Protein AF-A0A0C9TH89-F1 (afdb_monomer_lite)

Sequence (72 aa):
IEAQNEPISWAYVGSHSFTPSAQGTLSSSGCNPVLNLGILFPLYGEEEAKRVARSKRPPRKDALGEDRPWVR

pLDDT: mean 82.71, std 12.26, range [46.16, 95.25]

Organism: NCBI:txid664439

Secondary structure (DSSP, 8-state):
-------SEEEEEES--SSHHHH----SS--------EEEEEE-SHHHHHHH-SS-SSPPPP-TTT------

Structure (mmCIF, N/CA/C/O backbone):
data_AF-A0A0C9TH89-F1
#
_entry.id   AF-A0A0C9TH89-F1
#
loop_
_atom_site.group_PDB
_atom_site.id
_atom_site.type_symbol
_atom_site.label_atom_id
_atom_site.label_alt_id
_atom_site.label_comp_id
_atom_site.label_asym_id
_atom_site.label_entity_id
_atom_site.label_seq_id
_atom_site.pdbx_PDB_ins_code
_atom_site.Cartn_x
_atom_site.Cartn_y
_atom_site.Cartn_z
_atom_site.occupancy
_atom_site.B_iso_or_equiv
_atom_site.auth_seq_id
_atom_site.auth_comp_id
_atom_site.auth_asym_id
_atom_site.auth_atom_id
_atom_site.pdbx_PDB_model_num
ATOM 1 N N . ILE A 1 1 ? -19.845 -0.927 27.773 1.00 46.16 1 ILE A N 1
ATOM 2 C CA . ILE A 1 1 ? -18.984 -0.385 26.699 1.00 46.16 1 ILE A CA 1
ATOM 3 C C . ILE A 1 1 ? -19.097 -1.386 25.571 1.00 46.16 1 ILE A C 1
ATOM 5 O O . ILE A 1 1 ? -18.628 -2.504 25.725 1.00 46.16 1 ILE A O 1
ATOM 9 N N . GLU A 1 2 ? -19.891 -1.059 24.559 1.00 46.38 2 GLU A N 1
ATOM 10 C CA . GLU A 1 2 ? -20.135 -1.937 23.414 1.00 46.38 2 GLU A CA 1
ATOM 11 C C . GLU A 1 2 ? -18.803 -2.128 22.680 1.00 46.38 2 GLU A C 1
ATOM 13 O O . GLU A 1 2 ? -18.118 -1.143 22.393 1.00 46.38 2 GLU A O 1
ATOM 18 N N . ALA A 1 3 ? -18.390 -3.378 22.460 1.00 55.22 3 ALA A N 1
ATOM 19 C CA . ALA A 1 3 ? -17.238 -3.671 21.622 1.00 55.22 3 ALA A CA 1
ATOM 20 C C . ALA A 1 3 ? -17.601 -3.209 20.209 1.00 55.22 3 ALA A C 1
ATOM 22 O O . ALA A 1 3 ? -18.371 -3.867 19.513 1.00 55.22 3 ALA A O 1
ATOM 23 N N . GLN A 1 4 ? -17.126 -2.023 19.824 1.00 61.81 4 GLN A N 1
ATOM 24 C CA . GLN A 1 4 ? -17.217 -1.583 18.441 1.00 61.81 4 GLN A CA 1
ATOM 25 C C . GLN A 1 4 ? -16.530 -2.663 17.602 1.00 61.81 4 GLN A C 1
ATOM 27 O O . GLN A 1 4 ? -15.399 -3.033 17.910 1.00 61.81 4 GLN A O 1
ATOM 32 N N . ASN A 1 5 ? -17.262 -3.214 16.630 1.00 77.00 5 ASN A N 1
ATOM 33 C CA . ASN A 1 5 ? -16.820 -4.293 15.745 1.00 77.00 5 ASN A CA 1
ATOM 34 C C . ASN A 1 5 ? -15.346 -4.119 15.355 1.00 77.00 5 ASN A C 1
ATOM 36 O O . ASN A 1 5 ? -14.960 -3.036 14.923 1.00 77.00 5 ASN A O 1
ATOM 40 N N . GLU A 1 6 ? -14.524 -5.158 15.494 1.00 87.75 6 GLU A N 1
ATOM 41 C CA . GLU A 1 6 ? -13.121 -5.074 15.085 1.00 87.75 6 GLU A CA 1
ATOM 42 C C . GLU A 1 6 ? -13.019 -4.965 13.551 1.00 87.75 6 GLU A C 1
ATOM 44 O O . GLU A 1 6 ? -13.713 -5.690 12.830 1.00 87.75 6 GLU A O 1
ATOM 49 N N . PRO A 1 7 ? -12.179 -4.062 13.015 1.00 88.62 7 PRO A N 1
ATOM 50 C CA . PRO A 1 7 ? -12.001 -3.941 11.576 1.00 88.62 7 PRO A CA 1
ATOM 51 C C . PRO A 1 7 ? -11.288 -5.166 11.002 1.00 88.62 7 PRO A C 1
ATOM 53 O O . PRO A 1 7 ? -10.258 -5.601 11.512 1.00 88.62 7 PRO A O 1
ATOM 56 N N . ILE A 1 8 ? -11.802 -5.689 9.888 1.00 90.88 8 ILE A N 1
ATOM 57 C CA . ILE A 1 8 ? -11.231 -6.861 9.208 1.00 90.88 8 ILE A CA 1
ATOM 58 C C . ILE A 1 8 ? -10.086 -6.490 8.252 1.00 90.88 8 ILE A C 1
ATOM 60 O O . ILE A 1 8 ? -9.320 -7.357 7.835 1.00 90.88 8 ILE A O 1
ATOM 64 N N . SER A 1 9 ? -9.983 -5.215 7.851 1.00 90.81 9 SER A N 1
ATOM 65 C CA . SER A 1 9 ? -8.915 -4.696 6.981 1.00 90.81 9 SER A CA 1
ATOM 66 C C . SER A 1 9 ? -8.799 -3.164 7.059 1.00 90.81 9 SER A C 1
ATOM 68 O O . SER A 1 9 ? -9.483 -2.519 7.852 1.00 90.81 9 SER A O 1
ATOM 70 N N . TRP A 1 10 ? -7.911 -2.566 6.259 1.00 93.44 10 TRP A N 1
ATOM 71 C CA . TRP A 1 10 ? -7.691 -1.119 6.208 1.00 93.44 10 TRP A CA 1
ATOM 72 C C . TRP A 1 10 ? -7.381 -0.639 4.786 1.00 93.44 10 TRP A C 1
ATOM 74 O O . TRP A 1 10 ? -6.859 -1.385 3.956 1.00 93.44 10 TRP A O 1
ATOM 84 N N . ALA A 1 11 ? -7.686 0.628 4.513 1.00 92.94 11 ALA A N 1
ATOM 85 C CA . ALA A 1 11 ? -7.288 1.334 3.301 1.00 92.94 11 ALA A CA 1
ATOM 86 C C . ALA A 1 11 ? -6.447 2.559 3.667 1.00 92.94 11 ALA A C 1
ATOM 88 O O . ALA A 1 11 ? -6.820 3.338 4.543 1.00 92.94 11 ALA A O 1
ATOM 89 N N . TYR A 1 12 ? -5.326 2.743 2.972 1.00 91.94 12 TYR A N 1
ATOM 90 C CA . TYR A 1 12 ? -4.452 3.900 3.140 1.00 91.94 12 TYR A CA 1
ATOM 91 C C . TYR A 1 12 ? -4.487 4.786 1.896 1.00 91.94 12 TYR A C 1
ATOM 93 O O . TYR A 1 12 ? -4.364 4.296 0.772 1.00 91.94 12 TYR A O 1
ATOM 101 N N . VAL A 1 13 ? -4.622 6.096 2.105 1.00 90.88 13 VAL A N 1
ATOM 102 C CA . VAL A 1 13 ? -4.502 7.108 1.051 1.00 90.88 13 VAL A CA 1
ATOM 103 C C . VAL A 1 13 ? -3.541 8.184 1.532 1.00 90.88 13 VAL A C 1
ATOM 105 O O . VAL A 1 13 ? -3.804 8.842 2.534 1.00 90.88 13 VAL A O 1
ATOM 108 N N . GLY A 1 14 ? -2.439 8.379 0.812 1.00 90.50 14 GLY A N 1
ATOM 109 C CA . GLY A 1 14 ? -1.420 9.373 1.138 1.00 90.50 14 GLY A CA 1
ATOM 110 C C . GLY A 1 14 ? -0.991 10.184 -0.076 1.00 90.50 14 GLY A C 1
ATOM 111 O O . GLY A 1 14 ? -1.221 9.786 -1.218 1.00 90.50 14 GLY A O 1
ATOM 112 N N . SER A 1 15 ? -0.358 11.328 0.176 1.00 88.06 15 SER A N 1
ATOM 113 C CA . SER A 1 15 ? 0.250 12.161 -0.871 1.00 88.06 15 SER A CA 1
ATOM 114 C C . SER A 1 15 ? 1.596 11.622 -1.357 1.00 88.06 15 SER A C 1
ATOM 116 O O . SER A 1 15 ? 2.120 12.075 -2.375 1.00 88.06 15 SER A O 1
ATOM 118 N N . HIS A 1 16 ? 2.180 10.685 -0.615 1.00 86.62 16 HIS A N 1
ATOM 119 C CA . HIS A 1 16 ? 3.528 10.219 -0.860 1.00 86.62 16 HIS A CA 1
ATOM 120 C C . HIS A 1 16 ? 3.586 9.147 -1.950 1.00 86.62 16 HIS A C 1
ATOM 122 O O . HIS A 1 16 ? 2.703 8.303 -2.088 1.00 86.62 16 HIS A O 1
ATOM 128 N N . SER A 1 17 ? 4.667 9.178 -2.725 1.00 85.94 17 SER A N 1
ATOM 129 C CA . SER A 1 17 ? 4.963 8.155 -3.730 1.00 85.94 17 SER A CA 1
ATOM 130 C C . SER A 1 17 ? 5.577 6.908 -3.094 1.00 85.94 17 SER A C 1
ATOM 132 O O . SER A 1 17 ? 6.038 6.929 -1.951 1.00 85.94 17 SER A O 1
ATOM 134 N N . PHE A 1 18 ? 5.629 5.811 -3.848 1.00 84.25 18 PHE A N 1
ATOM 135 C CA . PHE A 1 18 ? 6.223 4.561 -3.379 1.00 84.25 18 PHE A CA 1
ATOM 136 C C . PHE A 1 18 ? 7.763 4.595 -3.448 1.00 84.25 18 PHE A C 1
ATOM 138 O O . PHE A 1 18 ? 8.369 3.941 -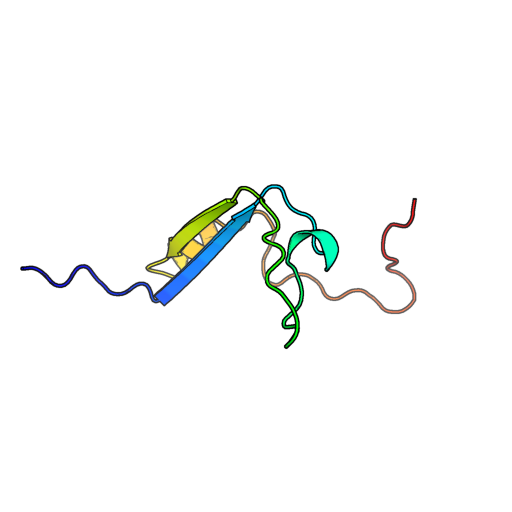4.292 1.00 84.25 18 PHE A O 1
ATOM 145 N N . THR A 1 19 ? 8.400 5.414 -2.600 1.00 83.44 19 THR A N 1
ATOM 146 C CA . THR A 1 19 ? 9.862 5.590 -2.557 1.00 83.44 19 THR A CA 1
ATOM 147 C C . THR A 1 19 ? 10.419 5.515 -1.128 1.00 83.44 19 THR A C 1
ATOM 149 O O . THR A 1 19 ? 9.759 5.970 -0.188 1.00 83.44 19 THR A O 1
ATOM 152 N N . PRO A 1 20 ? 11.668 5.034 -0.938 1.00 81.75 20 PRO A N 1
ATOM 153 C CA . PRO A 1 20 ? 12.317 5.020 0.378 1.00 81.75 20 PRO A CA 1
ATOM 154 C C . PRO A 1 20 ? 12.437 6.410 1.009 1.00 81.75 20 PRO A C 1
ATOM 156 O O . PRO A 1 20 ? 12.294 6.563 2.214 1.00 81.75 20 PRO A O 1
ATOM 159 N N . SER A 1 21 ? 12.649 7.446 0.194 1.00 78.31 21 SER A N 1
ATOM 160 C CA . SER A 1 21 ? 12.718 8.836 0.660 1.00 78.31 21 SER A CA 1
ATOM 161 C C . SER A 1 21 ? 11.412 9.339 1.273 1.00 78.31 21 SER A C 1
ATOM 163 O O . SER A 1 21 ? 11.442 10.264 2.078 1.00 78.31 21 SER A O 1
ATOM 165 N N . ALA A 1 22 ? 10.276 8.750 0.895 1.00 79.75 22 ALA A N 1
ATOM 166 C CA . ALA A 1 22 ? 8.966 9.159 1.371 1.00 79.75 22 ALA A CA 1
ATOM 167 C C . ALA A 1 22 ? 8.424 8.243 2.487 1.00 79.75 22 ALA A C 1
ATOM 169 O O . ALA A 1 22 ? 7.653 8.685 3.333 1.00 79.75 22 ALA A O 1
ATOM 170 N N . GLN A 1 23 ? 8.840 6.978 2.532 1.00 77.88 23 GLN A N 1
ATOM 171 C CA . GLN A 1 23 ? 8.394 6.029 3.563 1.00 77.88 23 GLN A CA 1
ATOM 172 C C . GLN A 1 23 ? 9.402 5.851 4.706 1.00 77.88 23 GLN A C 1
ATOM 174 O O . GLN A 1 23 ? 9.047 5.344 5.767 1.00 77.88 23 GLN A O 1
ATOM 179 N N . GLY A 1 24 ? 10.648 6.283 4.507 1.00 75.69 24 GLY A N 1
ATOM 180 C CA . GLY A 1 24 ? 11.762 5.930 5.375 1.00 75.69 24 GLY A CA 1
ATOM 181 C C . GLY A 1 24 ? 12.239 4.495 5.141 1.00 75.69 24 GLY A C 1
ATOM 182 O O . GLY A 1 24 ? 11.709 3.746 4.317 1.00 75.69 24 GLY A O 1
ATOM 183 N N . THR A 1 25 ? 13.276 4.109 5.875 1.00 76.31 25 THR A N 1
ATOM 184 C CA . THR A 1 25 ? 13.786 2.737 5.922 1.00 76.31 25 THR A CA 1
ATOM 185 C C . THR A 1 25 ? 13.917 2.304 7.375 1.00 76.31 25 THR A C 1
ATOM 187 O O . THR A 1 25 ? 14.168 3.123 8.261 1.00 76.31 25 THR A O 1
ATOM 190 N N . LEU A 1 26 ? 13.750 1.007 7.638 1.00 71.69 26 LEU A N 1
ATOM 191 C CA . LEU A 1 26 ? 14.089 0.429 8.936 1.00 71.69 26 LEU A CA 1
ATOM 192 C C . LEU A 1 26 ? 15.622 0.426 9.062 1.00 71.69 26 LEU A C 1
ATOM 194 O O . LEU A 1 26 ? 16.280 -0.515 8.628 1.00 71.69 26 LEU A O 1
ATOM 198 N N . SER A 1 27 ? 16.194 1.510 9.587 1.00 68.44 27 SER A N 1
ATOM 199 C CA . SER A 1 27 ? 17.630 1.638 9.860 1.00 68.44 27 SER A CA 1
ATOM 200 C C . SER A 1 27 ? 17.884 1.611 11.364 1.00 68.44 27 SER A C 1
ATOM 202 O O . SER A 1 27 ? 17.167 2.248 12.134 1.00 68.44 27 SER A O 1
ATOM 204 N N . SER A 1 28 ? 18.930 0.901 11.792 1.00 57.78 28 SER A N 1
ATOM 205 C CA . SER A 1 28 ? 19.346 0.833 13.199 1.00 57.78 28 SER A CA 1
ATOM 206 C C . SER A 1 28 ? 20.076 2.093 13.687 1.00 57.78 28 SER A C 1
ATOM 208 O O . SER A 1 28 ? 20.478 2.152 14.847 1.00 57.78 28 SER A O 1
ATOM 210 N N . SER A 1 29 ? 20.279 3.093 12.826 1.00 63.66 29 SER A N 1
ATOM 211 C CA . SER A 1 29 ? 20.969 4.343 13.149 1.00 63.66 29 SER A CA 1
ATOM 212 C C . SER A 1 29 ? 20.117 5.565 12.782 1.00 63.66 29 SER A C 1
ATOM 214 O O . SER A 1 29 ? 19.964 5.908 11.614 1.00 63.66 29 SER A O 1
ATOM 216 N N . GLY A 1 30 ? 19.595 6.240 13.813 1.00 60.56 30 GLY A N 1
ATOM 217 C CA . GLY A 1 30 ? 18.994 7.578 13.741 1.00 60.56 30 GLY A CA 1
ATOM 218 C C . GLY A 1 30 ? 17.579 7.651 13.151 1.00 60.56 30 GLY A C 1
ATOM 219 O O . GLY A 1 30 ? 17.334 7.275 12.010 1.00 60.56 30 GLY A O 1
ATOM 220 N N . CYS A 1 31 ? 16.640 8.214 13.918 1.00 61.88 31 CYS A N 1
ATOM 221 C CA . CYS A 1 31 ? 15.290 8.519 13.444 1.00 61.88 31 CYS A CA 1
ATOM 222 C C . CYS A 1 31 ? 15.286 9.890 12.749 1.00 61.88 31 CYS A C 1
ATOM 224 O O . CYS A 1 31 ? 15.323 10.920 13.420 1.00 61.88 31 CYS A O 1
ATOM 226 N N . ASN A 1 32 ? 15.253 9.905 11.414 1.00 65.56 32 ASN A N 1
ATOM 227 C CA . ASN A 1 32 ? 14.956 11.106 10.631 1.00 65.56 32 ASN A CA 1
ATOM 228 C C . ASN A 1 32 ? 13.487 11.026 10.191 1.00 65.56 32 ASN A C 1
ATOM 230 O O . ASN A 1 32 ? 13.194 10.323 9.221 1.00 65.56 32 ASN A O 1
ATOM 234 N N . PRO A 1 33 ? 12.544 11.660 10.912 1.00 61.59 33 PRO A N 1
ATOM 235 C CA . PRO A 1 33 ? 11.132 11.536 10.589 1.00 61.59 33 PRO A CA 1
ATOM 236 C C . PRO A 1 33 ? 10.845 12.177 9.229 1.00 61.59 33 PRO A C 1
ATOM 238 O O . PRO A 1 33 ? 11.091 13.365 9.019 1.00 61.59 33 PRO A O 1
ATOM 241 N N . VAL A 1 34 ? 10.297 11.389 8.307 1.00 65.19 34 VAL A N 1
ATOM 242 C CA . VAL A 1 34 ? 9.770 11.896 7.041 1.00 65.19 34 VAL A CA 1
ATOM 243 C C . VAL A 1 34 ? 8.317 12.310 7.275 1.00 65.19 34 VAL A C 1
ATOM 245 O O . VAL A 1 34 ? 7.467 11.469 7.562 1.00 65.19 34 VAL A O 1
ATOM 248 N N . LEU A 1 35 ? 8.020 13.610 7.176 1.00 61.03 35 LEU A N 1
ATOM 249 C CA . LEU A 1 35 ? 6.656 14.118 7.327 1.00 61.03 35 LEU A CA 1
ATOM 250 C C . LEU A 1 35 ? 5.894 13.968 6.005 1.00 61.03 35 LEU A C 1
ATOM 252 O O . LEU A 1 35 ? 6.069 14.766 5.088 1.00 61.03 35 LEU A O 1
ATOM 256 N N . ASN A 1 36 ? 5.025 12.964 5.924 1.00 72.94 36 ASN A N 1
ATOM 257 C CA . ASN A 1 36 ? 4.093 12.779 4.814 1.00 72.94 36 ASN A CA 1
ATOM 258 C C . ASN A 1 36 ? 2.656 12.674 5.324 1.00 72.94 36 ASN A C 1
ATOM 260 O O . ASN A 1 36 ? 2.399 12.115 6.388 1.00 72.94 36 ASN A O 1
ATOM 264 N N . LEU A 1 37 ? 1.713 13.214 4.550 1.00 81.69 37 LEU A N 1
ATOM 265 C CA . LEU A 1 37 ? 0.297 13.243 4.907 1.00 81.69 37 LEU A CA 1
ATOM 266 C C . LEU A 1 37 ? -0.435 12.044 4.302 1.00 81.69 37 LEU A C 1
ATOM 268 O O . LEU A 1 37 ? -0.260 11.712 3.127 1.00 81.69 37 LEU A O 1
ATOM 272 N N . GLY A 1 38 ? -1.299 11.427 5.100 1.00 88.50 38 GLY A N 1
ATOM 273 C CA . GLY A 1 38 ? -2.237 10.419 4.636 1.00 88.50 38 GLY A CA 1
ATOM 274 C C . GLY A 1 38 ? -3.277 10.076 5.689 1.00 88.50 38 GLY A C 1
ATOM 275 O O . GLY A 1 38 ? -3.140 10.440 6.855 1.00 88.50 38 GLY A O 1
ATOM 276 N N . ILE A 1 39 ? -4.325 9.391 5.250 1.00 90.94 39 ILE A N 1
ATOM 277 C CA . ILE A 1 39 ? -5.431 8.945 6.090 1.00 90.94 39 ILE A CA 1
ATOM 278 C C . ILE A 1 39 ? -5.527 7.427 5.976 1.00 90.94 39 ILE A C 1
ATOM 280 O O . ILE A 1 39 ? -5.457 6.866 4.878 1.00 90.94 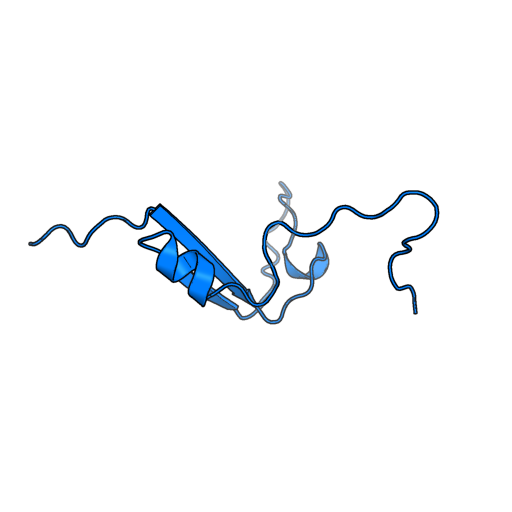39 ILE A O 1
ATOM 284 N N . LEU A 1 40 ? -5.681 6.773 7.124 1.00 91.69 40 LEU A N 1
ATOM 285 C CA . LEU A 1 40 ? -5.942 5.347 7.231 1.00 91.69 40 LEU A CA 1
ATOM 286 C C . LEU A 1 40 ? -7.397 5.147 7.650 1.00 91.69 40 LEU A C 1
ATOM 288 O O . LEU A 1 40 ? -7.830 5.677 8.672 1.00 91.69 40 LEU A O 1
ATOM 292 N N . PHE A 1 41 ? -8.140 4.387 6.852 1.00 91.44 41 PHE A N 1
ATOM 293 C CA . PHE A 1 41 ? -9.535 4.061 7.113 1.00 91.44 41 PHE A CA 1
ATOM 294 C C . PHE A 1 41 ? -9.658 2.575 7.464 1.00 91.44 41 PHE A C 1
ATOM 296 O O . PHE A 1 41 ? -9.218 1.740 6.666 1.00 91.44 41 PHE A O 1
ATOM 303 N N . PRO A 1 42 ? -10.246 2.222 8.619 1.00 93.81 42 PRO A N 1
ATOM 304 C CA . PRO A 1 42 ? -10.621 0.844 8.905 1.00 93.81 42 PRO A CA 1
ATOM 305 C C . PRO A 1 42 ? -11.760 0.402 7.978 1.00 93.81 42 PRO A C 1
ATOM 307 O O . PRO A 1 42 ? -12.632 1.200 7.637 1.00 93.81 42 PRO A O 1
ATOM 310 N N . LEU A 1 43 ? -11.742 -0.864 7.572 1.00 92.81 43 LEU A N 1
ATOM 311 C CA . LEU A 1 43 ? -12.766 -1.497 6.746 1.00 92.81 43 LEU A CA 1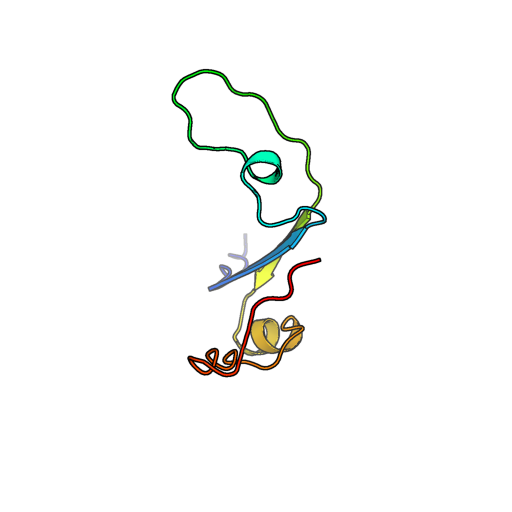
ATOM 312 C C . LEU A 1 43 ? -13.347 -2.694 7.501 1.00 92.81 43 LEU A C 1
ATOM 314 O O . LEU A 1 43 ? -12.603 -3.538 8.011 1.00 92.81 43 LEU A O 1
ATOM 318 N N . TYR A 1 44 ? -14.671 -2.793 7.523 1.00 92.94 44 TYR A N 1
ATOM 319 C CA . TYR A 1 44 ? -15.414 -3.775 8.320 1.00 92.94 44 TYR A CA 1
ATOM 320 C C . TYR A 1 44 ? -16.076 -4.866 7.471 1.00 92.94 44 TYR A C 1
ATOM 322 O O . TYR A 1 44 ? -16.667 -5.798 8.010 1.00 92.94 44 TYR A O 1
ATOM 330 N N . GLY A 1 45 ? -15.968 -4.788 6.141 1.00 90.81 45 GLY A N 1
ATOM 331 C CA . GLY A 1 45 ? -16.583 -5.757 5.238 1.00 90.81 45 GLY A CA 1
ATOM 332 C C . GLY A 1 45 ? -16.038 -5.709 3.814 1.00 90.81 45 GLY A C 1
ATOM 333 O O . GLY A 1 45 ? -15.409 -4.740 3.385 1.00 90.81 45 GLY A O 1
ATOM 334 N N . GLU A 1 46 ? -16.321 -6.764 3.051 1.00 89.50 46 GLU A N 1
ATOM 335 C CA . GLU A 1 46 ? -15.910 -6.872 1.648 1.00 89.50 46 GLU A CA 1
ATOM 336 C C . GLU A 1 46 ? -16.549 -5.781 0.769 1.00 89.50 46 GLU A C 1
ATOM 338 O O . GLU A 1 46 ? -15.891 -5.222 -0.110 1.00 89.50 46 GLU A O 1
ATOM 343 N N . GLU A 1 47 ? -17.807 -5.421 1.035 1.00 90.06 47 GLU A N 1
ATOM 344 C CA . GLU A 1 47 ? -18.524 -4.382 0.284 1.00 90.06 47 GLU A CA 1
ATOM 345 C C . GLU A 1 47 ? -17.902 -2.990 0.471 1.00 90.06 47 GLU A C 1
ATOM 347 O O . GLU A 1 47 ? -17.777 -2.228 -0.491 1.00 90.06 47 GLU A O 1
ATOM 352 N N . GLU A 1 48 ? -17.410 -2.670 1.672 1.00 90.12 48 GLU A N 1
ATOM 353 C CA . GLU A 1 48 ? -16.645 -1.438 1.902 1.00 90.12 48 GLU A CA 1
ATOM 354 C C . GLU A 1 48 ? -15.318 -1.463 1.144 1.00 90.12 48 GLU A C 1
ATOM 356 O O . GLU A 1 48 ? -14.949 -0.482 0.492 1.00 90.12 48 GLU A O 1
ATOM 361 N N . ALA A 1 49 ? -14.630 -2.608 1.147 1.00 87.56 49 ALA A N 1
ATOM 362 C CA . ALA A 1 49 ? -13.399 -2.772 0.391 1.00 87.56 49 ALA A CA 1
ATOM 363 C C . ALA A 1 49 ? -13.632 -2.575 -1.116 1.00 87.56 49 ALA A C 1
ATOM 365 O O . ALA A 1 49 ? -12.812 -1.920 -1.765 1.00 87.56 49 ALA A O 1
ATOM 366 N N . LYS A 1 50 ? -14.736 -3.093 -1.676 1.00 89.00 50 LYS A N 1
ATOM 367 C CA . LYS A 1 50 ? -15.136 -2.877 -3.080 1.00 89.00 50 LYS A CA 1
ATOM 368 C C . LYS A 1 50 ? -15.456 -1.410 -3.357 1.00 89.00 50 LYS A C 1
ATOM 370 O O . LYS A 1 50 ? -14.997 -0.879 -4.364 1.00 89.00 50 LYS A O 1
ATOM 375 N N . ARG A 1 51 ? -16.172 -0.738 -2.449 1.00 89.50 51 ARG A N 1
ATOM 376 C CA . ARG A 1 51 ? -16.547 0.681 -2.577 1.00 89.50 51 ARG A CA 1
ATOM 377 C C . ARG A 1 51 ? -15.341 1.623 -2.591 1.00 89.50 51 ARG A C 1
ATOM 379 O O . ARG A 1 51 ? -15.341 2.597 -3.337 1.00 89.50 51 ARG A O 1
ATOM 386 N N . VAL A 1 52 ? -14.321 1.343 -1.778 1.00 91.00 52 VAL A N 1
ATOM 387 C CA . VAL A 1 52 ? -13.098 2.166 -1.685 1.00 91.00 52 VAL A CA 1
ATOM 388 C C . VAL A 1 52 ? -12.109 1.864 -2.827 1.00 91.00 52 VAL A C 1
ATOM 390 O O . VAL A 1 52 ? -11.178 2.629 -3.079 1.00 91.00 52 VAL A O 1
ATOM 393 N N . ALA A 1 53 ? -12.296 0.765 -3.567 1.00 88.56 53 ALA A N 1
ATOM 394 C CA . ALA A 1 53 ? -11.443 0.411 -4.696 1.00 88.56 53 ALA A CA 1
ATOM 395 C C . 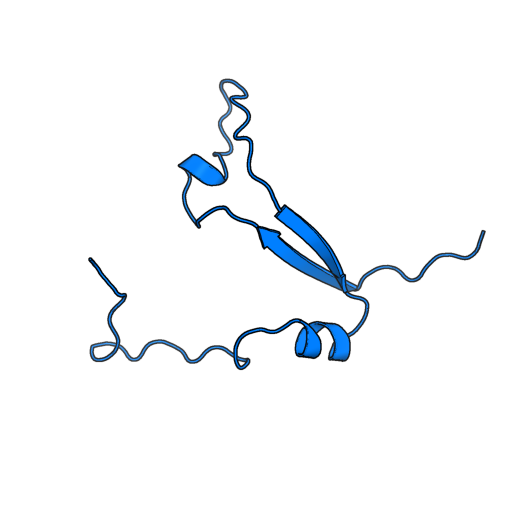ALA A 1 53 ? -11.543 1.444 -5.832 1.00 88.56 53 ALA A C 1
ATOM 397 O O . ALA A 1 53 ? -12.555 1.536 -6.519 1.00 88.56 53 ALA A O 1
ATOM 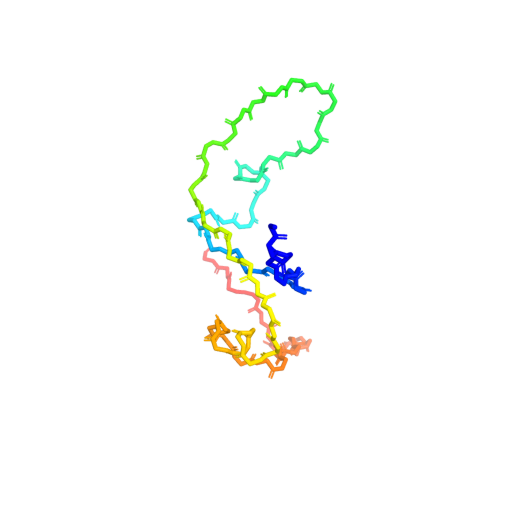398 N N . ARG A 1 54 ? -10.459 2.181 -6.099 1.00 87.25 54 ARG A N 1
ATOM 399 C CA . ARG A 1 54 ? -10.393 3.095 -7.255 1.00 87.25 54 ARG A CA 1
ATOM 400 C C . ARG A 1 54 ? -10.117 2.378 -8.585 1.00 87.25 54 ARG A C 1
ATOM 402 O O . ARG A 1 54 ? -10.335 2.944 -9.651 1.00 87.25 54 ARG A O 1
ATOM 409 N N . SER A 1 55 ? -9.619 1.147 -8.533 1.00 86.44 55 SER A N 1
ATOM 410 C CA . SER A 1 55 ? -9.273 0.331 -9.697 1.00 86.44 55 SER A CA 1
ATOM 411 C C . SER A 1 55 ? -10.050 -0.984 -9.701 1.00 86.44 55 SER A C 1
ATOM 413 O O . SER A 1 55 ? -10.463 -1.487 -8.653 1.00 86.44 55 SER A O 1
ATOM 415 N N . LYS A 1 56 ? -10.246 -1.555 -10.898 1.00 89.06 56 LYS A N 1
ATOM 416 C CA . LYS A 1 56 ? -10.847 -2.885 -11.053 1.00 89.06 56 LYS A CA 1
ATOM 417 C C . LYS A 1 56 ? -9.982 -3.924 -10.339 1.00 89.06 56 LYS A C 1
ATOM 419 O O . LYS A 1 56 ? -8.764 -3.942 -10.509 1.00 89.06 56 LYS A O 1
ATOM 424 N N . ARG A 1 57 ? -10.632 -4.790 -9.562 1.00 87.25 57 ARG A N 1
ATOM 425 C CA . ARG A 1 57 ? -10.000 -5.920 -8.878 1.00 87.25 57 ARG A CA 1
ATOM 426 C C . ARG A 1 57 ? -10.456 -7.246 -9.509 1.00 87.25 57 ARG A C 1
ATOM 428 O O . ARG A 1 57 ? -11.620 -7.333 -9.895 1.00 87.25 57 ARG A O 1
ATOM 435 N N . PRO A 1 58 ? -9.592 -8.272 -9.558 1.00 89.25 58 PRO A N 1
ATOM 436 C CA . PRO A 1 58 ? -8.158 -8.200 -9.272 1.00 89.25 58 PRO A CA 1
ATOM 437 C C . PRO A 1 58 ? -7.420 -7.351 -10.328 1.00 89.25 58 PRO A C 1
ATOM 439 O O . PRO A 1 58 ? -7.893 -7.254 -11.463 1.00 89.25 58 PRO A O 1
ATOM 442 N N . PRO A 1 59 ? -6.286 -6.713 -9.979 1.00 89.38 59 PRO A N 1
ATOM 443 C CA . PRO A 1 59 ? -5.462 -6.044 -10.978 1.00 89.38 59 PRO A CA 1
ATOM 444 C C . PRO A 1 59 ? -5.013 -7.062 -12.033 1.00 89.38 59 PRO A C 1
ATOM 446 O O . PRO A 1 59 ? -4.652 -8.198 -11.710 1.00 89.38 59 PRO A O 1
ATOM 449 N N . ARG A 1 60 ? -5.057 -6.660 -13.306 1.00 92.56 60 ARG A N 1
ATOM 450 C CA . ARG A 1 60 ? -4.538 -7.476 -14.406 1.00 92.56 60 ARG A CA 1
ATOM 451 C C . ARG A 1 60 ? -3.026 -7.626 -14.223 1.00 92.56 60 ARG A C 1
ATOM 453 O O . ARG A 1 60 ? -2.355 -6.643 -13.934 1.00 92.56 60 ARG A O 1
ATOM 460 N N . LYS A 1 61 ? -2.500 -8.839 -14.404 1.00 91.81 61 LYS A N 1
ATOM 461 C CA . LYS A 1 61 ? -1.049 -9.056 -14.483 1.00 91.81 61 LYS A CA 1
ATOM 462 C C . LYS A 1 61 ? -0.496 -8.413 -15.752 1.00 91.81 61 LYS A C 1
ATOM 464 O O . LYS A 1 61 ? -1.138 -8.498 -16.802 1.00 91.81 61 LYS A O 1
ATOM 469 N N . ASP A 1 62 ? 0.694 -7.840 -15.653 1.00 91.12 62 ASP A N 1
ATOM 470 C CA . ASP A 1 62 ? 1.416 -7.345 -16.820 1.00 91.12 62 ASP A CA 1
ATOM 471 C C . ASP A 1 62 ? 1.748 -8.509 -17.767 1.00 91.12 62 ASP A C 1
ATOM 473 O O . ASP A 1 62 ? 2.183 -9.585 -17.341 1.00 91.12 62 ASP A O 1
ATOM 477 N N . ALA A 1 63 ? 1.503 -8.299 -19.058 1.00 92.44 63 ALA A N 1
ATOM 478 C CA . ALA A 1 63 ? 1.840 -9.216 -20.130 1.00 92.44 63 ALA A CA 1
ATOM 479 C C . ALA A 1 63 ? 3.325 -9.053 -20.477 1.00 92.44 63 ALA A C 1
ATOM 481 O O . ALA A 1 63 ? 3.766 -8.004 -20.953 1.00 92.44 63 ALA A O 1
ATOM 482 N N . LEU A 1 64 ? 4.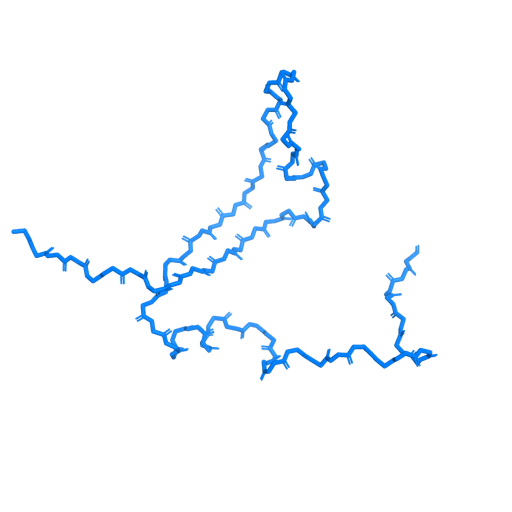105 -10.105 -20.218 1.00 89.25 64 LEU A N 1
ATOM 483 C CA . LEU A 1 64 ? 5.545 -10.143 -20.475 1.00 89.25 64 LEU A CA 1
ATOM 484 C C . LEU A 1 64 ? 5.850 -9.816 -21.945 1.00 89.25 64 LEU A C 1
ATOM 486 O O . LEU A 1 64 ? 5.412 -10.523 -22.845 1.00 89.25 64 LEU A O 1
ATOM 490 N N . GLY A 1 65 ? 6.639 -8.764 -22.175 1.00 89.50 65 GLY A N 1
ATOM 491 C CA . GLY A 1 65 ? 7.080 -8.339 -23.510 1.00 89.50 65 GLY A CA 1
ATOM 492 C C . GLY A 1 65 ? 6.166 -7.323 -24.205 1.00 89.50 65 GLY A C 1
ATOM 493 O O . GLY A 1 65 ? 6.638 -6.623 -25.103 1.00 89.50 65 GLY A O 1
ATOM 494 N N . GLU A 1 66 ? 4.916 -7.185 -23.758 1.00 93.94 66 GLU A N 1
ATOM 495 C CA . GLU A 1 66 ? 3.952 -6.209 -24.282 1.00 93.94 66 GLU A CA 1
ATOM 496 C C . GLU A 1 66 ? 3.843 -4.996 -23.360 1.00 93.94 66 GLU A C 1
ATOM 498 O O . GLU A 1 66 ? 4.148 -3.868 -23.758 1.00 93.94 66 GLU A O 1
ATOM 503 N N . ASP A 1 67 ? 3.457 -5.239 -22.107 1.00 95.25 67 ASP A N 1
ATOM 504 C CA . ASP A 1 67 ? 3.297 -4.185 -21.119 1.00 95.25 67 ASP A CA 1
ATOM 505 C C . ASP A 1 67 ? 4.668 -3.696 -20.655 1.00 95.25 67 ASP A C 1
ATOM 507 O O . ASP A 1 67 ? 5.582 -4.474 -20.361 1.00 95.25 67 ASP A O 1
ATOM 511 N N . ARG A 1 68 ? 4.814 -2.373 -20.574 1.00 93.62 68 ARG A N 1
ATOM 512 C CA . ARG A 1 68 ? 6.010 -1.727 -20.036 1.00 93.62 68 ARG A CA 1
ATOM 513 C C . ARG A 1 68 ? 5.596 -0.686 -19.007 1.00 93.62 68 ARG A C 1
ATOM 515 O O . ARG A 1 68 ? 4.627 0.039 -19.247 1.00 93.62 68 ARG A O 1
ATOM 522 N N . PRO A 1 69 ? 6.323 -0.574 -17.883 1.00 91.25 69 PRO A N 1
ATOM 523 C CA . PRO A 1 69 ? 6.100 0.526 -16.964 1.00 91.25 69 PRO A CA 1
ATOM 524 C C . PRO A 1 69 ? 6.361 1.845 -17.691 1.00 91.25 69 PRO A C 1
ATOM 526 O O . PRO A 1 69 ? 7.265 1.950 -18.523 1.00 91.25 69 PRO A O 1
ATOM 529 N N . TRP A 1 70 ? 5.570 2.862 -17.370 1.00 91.69 70 TRP A N 1
ATOM 530 C CA . TRP A 1 70 ? 5.813 4.205 -17.874 1.00 91.69 70 TRP A CA 1
ATOM 531 C C . TRP A 1 70 ? 7.130 4.746 -17.303 1.00 91.69 70 TRP A C 1
ATOM 533 O O . TRP A 1 70 ? 7.300 4.813 -16.085 1.00 91.69 70 TRP A O 1
ATOM 543 N N . VAL A 1 71 ? 8.039 5.161 -18.186 1.00 91.25 71 VAL A N 1
ATOM 544 C CA . VAL A 1 71 ? 9.298 5.834 -17.847 1.00 91.25 71 VAL A CA 1
ATOM 545 C C . VAL A 1 71 ? 9.290 7.175 -18.572 1.00 91.25 71 VAL A C 1
ATOM 547 O O . VAL A 1 71 ? 9.120 7.204 -19.790 1.00 91.25 71 VAL A O 1
ATOM 550 N N . ARG A 1 72 ? 9.405 8.274 -17.821 1.00 80.31 72 ARG A N 1
ATOM 551 C CA . ARG A 1 72 ? 9.506 9.631 -18.374 1.00 80.31 72 ARG A CA 1
ATOM 552 C C . ARG A 1 72 ? 10.957 9.995 -18.649 1.00 80.31 72 ARG A C 1
ATOM 554 O O . ARG A 1 72 ? 11.810 9.578 -17.837 1.00 80.31 72 ARG A O 1
#

Foldseek 3Di:
DDPDQDFPDKDKDWPDDPDCLQVPDPDPDDDDDRDTDIDMDGHRDPVVVVVPDPDDPPDDDDDPPPDDPDDD

Radius of gyration: 17.61 Å; chains: 1; bounding box: 41×24×51 Å